Protein AF-A0A059F3L8-F1 (afdb_monomer_lite)

Foldseek 3Di:
DDDDLLVLLLLLVCPQPLLVVCVVVDDPVVSVVLSVVLSVQLVVLCVVCVVPLVSSLVSSLVVNVVVCVVVVRDDDSVSSSVSSVLSSVSVVQVVVVHCPSSCVSVVNDDPDDPDDPPDD

Organism: NCBI:txid1288291

pLDDT: mean 90.24, std 13.59, range [47.53, 98.56]

Sequence (120 aa):
MHASLESRINDALSKWSVIKFIEPHMYQDEIENILNNLVKISIESINRNKSNIPLIKTTISDTFYDFLDDNNIEVDLYSCDGISDIIYELYSEFLLGRCDFYNKVMGIKEVTVPENIESE

Secondary structure (DSSP, 8-state):
-PPPHHHHHHHHHTTSHHHHHHGGGS-HHHHHHHHHHHHHHHHHHHHHHTT-HHHHHHHHHHHHHHHHHHTT----HHHHHHHHHHHHHHHHHHHTT--HHHHHHHT-----PPP-----

Structure (mmCIF, N/CA/C/O backbone):
data_AF-A0A059F3L8-F1
#
_entry.id   AF-A0A059F3L8-F1
#
loop_
_atom_site.group_PDB
_atom_site.id
_atom_site.type_symbol
_atom_site.label_atom_id
_atom_site.label_alt_id
_atom_site.label_comp_id
_atom_site.label_asym_id
_atom_site.label_entity_id
_atom_site.label_seq_id
_atom_site.pdbx_PDB_ins_code
_atom_site.Cartn_x
_atom_site.Cartn_y
_atom_site.Cartn_z
_atom_site.occupancy
_atom_site.B_iso_or_equiv
_atom_site.auth_seq_id
_atom_site.auth_comp_id
_atom_site.auth_asym_id
_atom_site.auth_atom_id
_atom_site.pdbx_PDB_model_num
ATOM 1 N N . MET A 1 1 ? 5.398 10.778 20.030 1.00 48.09 1 MET A N 1
ATOM 2 C CA . MET A 1 1 ? 4.339 11.040 19.031 1.00 48.09 1 MET A CA 1
ATOM 3 C C . MET A 1 1 ? 4.300 9.854 18.095 1.00 48.09 1 MET A C 1
ATOM 5 O O . MET A 1 1 ? 5.357 9.477 17.609 1.00 48.09 1 MET A O 1
ATOM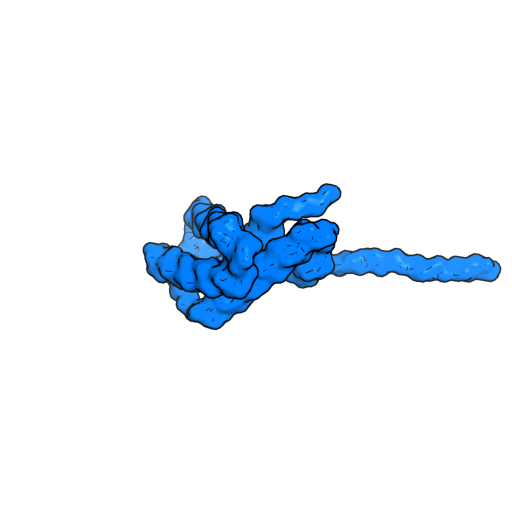 9 N N . HIS A 1 2 ? 3.135 9.244 17.891 1.00 62.59 2 HIS A N 1
ATOM 10 C CA . HIS A 1 2 ? 2.989 8.177 16.901 1.00 62.59 2 HIS A CA 1
ATOM 11 C C . HIS A 1 2 ? 2.913 8.797 15.498 1.00 62.59 2 HIS A C 1
ATOM 13 O O . HIS A 1 2 ? 2.265 9.830 15.336 1.00 62.59 2 HIS A O 1
ATOM 19 N N . ALA A 1 3 ? 3.578 8.198 14.506 1.00 80.94 3 ALA A N 1
ATOM 20 C CA . ALA A 1 3 ? 3.500 8.642 13.113 1.00 80.94 3 ALA A CA 1
ATOM 21 C C . ALA A 1 3 ? 2.041 8.609 12.608 1.00 80.94 3 ALA A C 1
ATOM 23 O O . ALA A 1 3 ? 1.271 7.726 13.018 1.00 80.94 3 ALA A O 1
ATOM 24 N N . SER A 1 4 ? 1.665 9.566 11.747 1.00 94.75 4 SER A N 1
ATOM 25 C CA . SER A 1 4 ? 0.336 9.617 11.116 1.00 94.75 4 SER A CA 1
ATOM 26 C C . SER A 1 4 ? 0.086 8.366 10.269 1.00 94.75 4 SER A C 1
ATOM 28 O O . SER A 1 4 ? 1.034 7.715 9.834 1.00 94.75 4 SER A O 1
ATOM 30 N N . LEU A 1 5 ? -1.181 8.027 10.007 1.00 95.69 5 LEU A N 1
ATOM 31 C CA . LEU A 1 5 ? -1.516 6.888 9.145 1.00 95.69 5 LEU A CA 1
ATOM 32 C C . LEU A 1 5 ? -0.865 7.008 7.757 1.00 95.69 5 LEU A C 1
ATOM 34 O O . LEU A 1 5 ? -0.293 6.039 7.274 1.00 95.69 5 LEU A O 1
ATOM 38 N N . GLU A 1 6 ? -0.891 8.202 7.163 1.00 97.69 6 GLU A N 1
ATOM 39 C CA . GLU A 1 6 ? -0.225 8.501 5.888 1.00 97.69 6 GLU A CA 1
ATOM 40 C C . GLU A 1 6 ? 1.269 8.180 5.932 1.00 97.69 6 GLU A C 1
ATOM 42 O O . GLU A 1 6 ? 1.766 7.479 5.056 1.00 97.69 6 GLU A O 1
ATOM 47 N N . SER A 1 7 ? 1.969 8.620 6.984 1.00 96.50 7 SER A N 1
ATOM 48 C CA . SER A 1 7 ? 3.392 8.317 7.167 1.00 96.50 7 SER A CA 1
ATOM 49 C C . SER A 1 7 ? 3.623 6.812 7.271 1.00 96.50 7 SER A C 1
ATOM 51 O O . SER A 1 7 ? 4.494 6.287 6.591 1.00 96.50 7 SER A O 1
ATOM 53 N N . ARG A 1 8 ? 2.811 6.098 8.062 1.00 97.00 8 ARG A N 1
ATOM 54 C CA . ARG A 1 8 ? 2.952 4.642 8.225 1.00 97.00 8 ARG A CA 1
ATOM 55 C C . ARG A 1 8 ? 2.748 3.886 6.912 1.00 97.00 8 ARG A C 1
ATOM 57 O O . ARG A 1 8 ? 3.472 2.933 6.642 1.00 97.00 8 ARG A O 1
ATOM 64 N N . ILE A 1 9 ? 1.764 4.302 6.113 1.00 98.19 9 ILE A N 1
ATOM 65 C CA . ILE A 1 9 ? 1.496 3.725 4.791 1.00 98.19 9 ILE A CA 1
ATOM 66 C C . ILE A 1 9 ? 2.661 4.025 3.847 1.00 98.19 9 ILE A C 1
ATOM 68 O O . ILE A 1 9 ? 3.164 3.106 3.205 1.00 98.19 9 ILE A O 1
ATOM 72 N N . ASN A 1 10 ? 3.134 5.273 3.801 1.00 98.12 10 ASN A N 1
ATOM 73 C CA . ASN A 1 10 ? 4.273 5.661 2.973 1.00 98.12 10 ASN A CA 1
ATOM 74 C C . ASN A 1 10 ? 5.535 4.854 3.313 1.00 98.12 10 ASN A C 1
ATOM 76 O O . ASN A 1 10 ? 6.226 4.368 2.419 1.00 98.12 10 ASN A O 1
ATOM 80 N N . ASP A 1 11 ? 5.813 4.667 4.601 1.00 97.19 11 ASP A N 1
ATOM 81 C CA . ASP A 1 11 ? 6.966 3.904 5.073 1.00 97.19 11 ASP A CA 1
ATOM 82 C C . ASP A 1 11 ? 6.871 2.421 4.676 1.00 97.19 11 ASP A C 1
ATOM 84 O O . ASP A 1 11 ? 7.865 1.819 4.263 1.00 97.19 11 ASP A O 1
ATOM 88 N N . ALA A 1 12 ? 5.672 1.831 4.742 1.00 97.50 12 ALA A N 1
ATOM 89 C CA . ALA A 1 12 ? 5.429 0.464 4.287 1.00 97.50 12 ALA A CA 1
ATOM 90 C C . ALA A 1 12 ? 5.575 0.323 2.762 1.00 97.50 12 ALA A C 1
ATOM 92 O O . ALA A 1 12 ? 6.253 -0.593 2.295 1.00 97.50 12 ALA A O 1
ATOM 93 N N . LEU A 1 13 ? 5.007 1.254 1.989 1.00 98.25 13 LEU A N 1
ATOM 94 C CA . LEU A 1 13 ? 5.137 1.298 0.528 1.00 98.25 13 LEU A CA 1
ATOM 95 C C . LEU A 1 13 ? 6.595 1.461 0.095 1.00 98.25 13 LEU A C 1
ATOM 97 O O . LEU A 1 13 ? 7.059 0.758 -0.796 1.00 98.25 13 LEU A O 1
ATOM 101 N N . SER A 1 14 ? 7.356 2.303 0.792 1.00 96.94 14 SER A N 1
ATOM 102 C CA . SER A 1 14 ? 8.786 2.511 0.535 1.00 96.94 14 SER A CA 1
ATOM 103 C C . SER A 1 14 ? 9.628 1.249 0.756 1.00 96.94 14 SER A C 1
ATOM 105 O O . SER A 1 14 ? 10.770 1.185 0.302 1.00 96.94 14 SER A O 1
ATOM 107 N N . LYS A 1 15 ? 9.099 0.243 1.464 1.00 96.00 15 LYS A N 1
ATOM 108 C CA . LYS A 1 15 ? 9.721 -1.076 1.665 1.00 96.00 15 LYS A CA 1
ATOM 109 C C . LYS A 1 15 ? 9.177 -2.157 0.736 1.00 96.00 15 LYS A C 1
ATOM 111 O O . LYS A 1 15 ? 9.722 -3.262 0.727 1.00 96.00 15 LYS A O 1
ATOM 116 N N . TRP A 1 16 ? 8.115 -1.874 -0.011 1.00 97.62 16 TRP A N 1
ATOM 117 C CA . TRP A 1 16 ? 7.526 -2.832 -0.929 1.00 97.62 16 TRP A CA 1
ATOM 118 C C . TRP A 1 16 ? 8.529 -3.188 -2.030 1.00 97.62 16 TRP A C 1
ATOM 120 O O . TRP A 1 16 ? 9.213 -2.319 -2.574 1.00 97.62 16 TRP A O 1
ATOM 130 N N . SER A 1 17 ? 8.637 -4.478 -2.349 1.00 96.19 17 SER A N 1
ATOM 131 C CA . SER A 1 17 ? 9.606 -4.996 -3.319 1.00 96.19 17 SER A CA 1
ATOM 132 C C . SER A 1 17 ? 9.459 -4.359 -4.697 1.00 96.19 17 SER A C 1
ATOM 134 O O . SER A 1 17 ? 10.473 -4.102 -5.335 1.00 96.19 17 SER A O 1
ATOM 136 N N . VAL A 1 18 ? 8.228 -4.057 -5.124 1.00 97.25 18 VAL A N 1
ATOM 137 C CA . VAL A 1 18 ? 7.946 -3.375 -6.397 1.00 97.25 18 VAL A CA 1
ATOM 138 C C . VAL A 1 18 ? 8.610 -2.001 -6.423 1.00 97.25 18 VAL A C 1
ATOM 140 O O . VAL A 1 18 ? 9.378 -1.712 -7.335 1.00 97.25 18 VAL A O 1
ATOM 143 N N . ILE A 1 19 ? 8.416 -1.195 -5.373 1.00 97.50 19 ILE A N 1
ATOM 144 C CA . ILE A 1 19 ? 9.052 0.124 -5.253 1.00 97.50 19 ILE A CA 1
ATOM 145 C C . ILE A 1 19 ? 10.575 -0.009 -5.212 1.00 97.50 19 ILE A C 1
ATOM 147 O O . ILE A 1 19 ? 11.273 0.686 -5.944 1.00 97.50 19 ILE A O 1
ATOM 151 N N . LYS A 1 20 ? 11.107 -0.946 -4.417 1.00 96.62 20 LYS A N 1
ATOM 152 C CA . LYS A 1 20 ? 12.558 -1.181 -4.331 1.00 96.62 20 LYS A CA 1
ATOM 153 C C . LYS A 1 20 ? 13.183 -1.630 -5.647 1.00 96.62 20 LYS A C 1
ATOM 155 O O . LYS A 1 20 ? 14.362 -1.368 -5.873 1.00 96.62 20 LYS A O 1
ATOM 160 N N . PHE A 1 21 ? 12.415 -2.316 -6.484 1.00 96.56 21 PHE A N 1
ATOM 161 C CA . PHE A 1 21 ? 12.859 -2.767 -7.791 1.00 96.56 21 PHE A CA 1
ATOM 162 C C . PHE A 1 21 ? 12.937 -1.615 -8.800 1.00 96.56 21 PHE A C 1
ATOM 164 O O . PHE A 1 21 ? 13.917 -1.537 -9.536 1.00 96.56 21 PHE A O 1
ATOM 171 N N . ILE A 1 22 ? 11.958 -0.702 -8.812 1.00 95.31 22 ILE A N 1
ATOM 172 C CA . ILE A 1 22 ? 11.920 0.424 -9.765 1.00 95.31 22 ILE A CA 1
ATOM 173 C C . ILE A 1 22 ? 12.774 1.629 -9.336 1.00 95.31 22 ILE A C 1
ATOM 175 O O . ILE A 1 22 ? 13.250 2.369 -10.192 1.00 95.31 22 ILE A O 1
ATOM 179 N N . GLU A 1 23 ? 13.015 1.808 -8.032 1.00 95.69 23 GLU A N 1
ATOM 180 C CA . GLU A 1 23 ? 13.772 2.930 -7.448 1.00 95.69 23 GLU A CA 1
ATOM 181 C C . GLU A 1 23 ? 15.120 3.241 -8.144 1.00 95.69 23 GLU A C 1
ATOM 183 O O . GLU A 1 23 ? 15.367 4.410 -8.433 1.00 95.69 23 GLU A O 1
ATOM 188 N N . PRO A 1 24 ? 15.994 2.268 -8.483 1.00 96.38 24 PRO A N 1
ATOM 189 C CA . PRO A 1 24 ? 17.259 2.555 -9.173 1.00 96.38 24 PRO A CA 1
ATOM 190 C C . PRO A 1 24 ? 17.116 2.884 -10.671 1.00 96.38 24 PRO A C 1
ATOM 192 O O . PRO A 1 24 ? 18.118 3.192 -11.321 1.00 96.38 24 PRO A O 1
ATOM 195 N N . HIS A 1 25 ? 15.913 2.776 -11.237 1.00 95.38 25 HIS A N 1
ATOM 196 C CA . HIS A 1 25 ? 15.644 2.905 -12.672 1.00 95.38 25 HIS A CA 1
ATOM 197 C C . HIS A 1 25 ? 14.791 4.125 -13.037 1.00 95.38 25 HIS A C 1
ATOM 199 O O . HIS A 1 25 ? 14.533 4.345 -14.219 1.00 95.38 25 HIS A O 1
ATOM 205 N N . MET A 1 26 ? 14.383 4.922 -12.051 1.00 95.44 26 MET A N 1
ATOM 206 C CA . MET A 1 26 ? 13.549 6.111 -12.225 1.00 95.44 26 MET A CA 1
ATOM 207 C C . MET A 1 26 ? 14.187 7.314 -11.531 1.00 95.44 26 MET A C 1
ATOM 209 O O . MET A 1 26 ? 15.043 7.159 -10.655 1.00 95.44 26 MET A O 1
ATOM 213 N N . TYR A 1 27 ? 13.782 8.524 -11.912 1.00 96.31 27 TYR A N 1
ATOM 214 C CA . TYR A 1 27 ? 14.198 9.711 -11.175 1.00 96.31 27 TYR A CA 1
ATOM 215 C C . TYR A 1 27 ? 13.516 9.764 -9.801 1.00 96.31 27 TYR A C 1
ATOM 217 O O . TYR A 1 27 ? 12.424 9.235 -9.587 1.00 96.31 27 TYR A O 1
ATOM 225 N N . GLN A 1 28 ? 14.181 10.404 -8.838 1.00 95.25 28 GLN A N 1
ATOM 226 C CA . GLN A 1 28 ? 13.710 10.453 -7.454 1.00 95.25 28 GLN A CA 1
ATOM 227 C C . GLN A 1 28 ? 12.329 11.118 -7.324 1.00 95.25 28 GLN A C 1
ATOM 229 O O . GLN A 1 28 ? 11.507 10.668 -6.530 1.00 95.25 28 GLN A O 1
ATOM 234 N N . ASP A 1 29 ? 12.067 12.165 -8.104 1.00 96.69 29 ASP A N 1
ATOM 235 C CA . ASP A 1 29 ? 10.787 12.874 -8.146 1.00 96.69 29 ASP A CA 1
ATOM 236 C C . ASP A 1 29 ? 9.660 12.018 -8.740 1.00 96.69 29 ASP A C 1
ATOM 238 O O . ASP A 1 29 ? 8.520 12.095 -8.281 1.00 96.69 29 ASP A O 1
ATOM 242 N N . GLU A 1 30 ? 9.969 11.147 -9.703 1.00 96.69 30 GLU A N 1
ATOM 243 C CA . GLU A 1 30 ? 9.001 10.187 -10.240 1.00 96.69 30 GLU A CA 1
ATOM 244 C C . GLU A 1 30 ? 8.618 9.134 -9.192 1.00 96.69 30 GLU A C 1
ATOM 246 O O . GLU A 1 30 ? 7.432 8.862 -8.996 1.00 96.69 30 GLU A O 1
ATOM 251 N N . ILE A 1 31 ? 9.601 8.592 -8.463 1.00 97.12 31 ILE A N 1
ATOM 252 C CA . ILE A 1 31 ? 9.362 7.653 -7.354 1.00 97.12 31 ILE A CA 1
ATOM 253 C C . ILE A 1 31 ? 8.542 8.309 -6.242 1.00 97.12 31 ILE A C 1
ATOM 255 O O . ILE A 1 31 ? 7.592 7.710 -5.734 1.00 97.12 31 ILE A O 1
ATOM 259 N N . GLU A 1 32 ? 8.872 9.548 -5.881 1.00 97.12 32 GLU A N 1
ATOM 260 C CA . GLU A 1 32 ? 8.117 10.311 -4.889 1.00 97.12 32 GLU A CA 1
ATOM 261 C C . GLU A 1 32 ? 6.666 10.531 -5.343 1.00 97.12 32 GLU A C 1
ATOM 263 O O . GLU A 1 32 ? 5.733 10.351 -4.559 1.00 97.12 32 GLU A O 1
ATOM 268 N N . ASN A 1 33 ? 6.447 10.845 -6.622 1.00 97.69 33 ASN A N 1
ATOM 269 C CA . ASN A 1 33 ? 5.105 10.982 -7.180 1.00 97.69 33 ASN A CA 1
ATOM 270 C C . ASN A 1 33 ? 4.325 9.654 -7.154 1.00 97.69 33 ASN A C 1
ATOM 272 O O . ASN A 1 33 ? 3.145 9.647 -6.797 1.00 97.69 33 ASN A O 1
ATOM 276 N N . ILE A 1 34 ? 4.961 8.525 -7.478 1.00 98.00 34 ILE A N 1
ATOM 277 C CA . ILE A 1 34 ? 4.347 7.190 -7.379 1.00 98.00 34 ILE A CA 1
ATOM 278 C C . ILE A 1 34 ? 3.921 6.905 -5.937 1.00 98.00 34 ILE A C 1
ATOM 280 O O . ILE A 1 34 ? 2.754 6.597 -5.692 1.00 98.00 34 ILE A O 1
ATOM 284 N N . LEU A 1 35 ? 4.830 7.068 -4.973 1.00 98.31 35 LEU A N 1
ATOM 285 C CA . LEU A 1 35 ? 4.547 6.835 -3.556 1.00 98.31 35 LEU A CA 1
ATOM 286 C C . LEU A 1 35 ? 3.410 7.727 -3.049 1.00 98.31 35 LEU A C 1
ATOM 288 O O . LEU A 1 35 ? 2.463 7.227 -2.442 1.00 98.31 35 LEU A O 1
ATOM 292 N N . ASN A 1 36 ? 3.445 9.023 -3.362 1.00 98.31 36 ASN A N 1
ATOM 293 C CA . ASN A 1 36 ? 2.399 9.964 -2.968 1.00 98.31 36 ASN A CA 1
ATOM 294 C C . ASN A 1 36 ? 1.023 9.574 -3.533 1.00 98.31 36 ASN A C 1
ATOM 296 O O . ASN A 1 36 ? 0.017 9.660 -2.823 1.00 98.31 36 ASN A O 1
ATOM 300 N N . ASN A 1 37 ? 0.961 9.105 -4.783 1.00 98.50 37 ASN A N 1
ATOM 301 C CA . ASN A 1 37 ? -0.289 8.635 -5.379 1.00 98.50 37 ASN A CA 1
ATOM 302 C C . ASN A 1 37 ? -0.785 7.335 -4.736 1.00 98.50 37 ASN A C 1
ATOM 304 O O . ASN A 1 37 ? -1.968 7.241 -4.416 1.00 98.50 37 ASN A O 1
ATOM 308 N N . LEU A 1 38 ? 0.096 6.372 -4.457 1.00 98.50 38 LEU A N 1
ATOM 309 C CA . LEU A 1 38 ? -0.268 5.131 -3.764 1.00 98.50 38 LEU A CA 1
ATOM 310 C C . LEU A 1 38 ? -0.780 5.397 -2.336 1.00 98.50 38 LEU A C 1
ATOM 312 O O . LEU A 1 38 ? -1.794 4.829 -1.916 1.00 98.50 38 LEU A O 1
ATOM 316 N N . VAL A 1 39 ? -0.146 6.315 -1.596 1.00 98.56 39 VAL A N 1
ATOM 317 C CA . VAL A 1 39 ? -0.634 6.771 -0.281 1.00 98.56 39 VAL A CA 1
ATOM 318 C C . VAL A 1 39 ? -2.021 7.396 -0.422 1.00 98.56 39 VAL A C 1
ATOM 320 O O . VAL A 1 39 ? -2.943 7.027 0.307 1.00 98.56 39 VAL A O 1
ATOM 323 N N . LYS A 1 40 ? -2.205 8.302 -1.388 1.00 98.31 40 LYS A N 1
ATOM 324 C CA . LYS A 1 40 ? -3.493 8.956 -1.641 1.00 98.31 40 LYS A CA 1
ATOM 325 C C . LYS A 1 40 ? -4.594 7.946 -1.974 1.00 98.31 40 LYS A C 1
ATOM 327 O O . LYS A 1 40 ? -5.657 7.998 -1.357 1.00 98.31 40 LYS A O 1
ATOM 332 N N . ILE A 1 41 ? -4.333 7.003 -2.882 1.00 98.06 41 ILE A N 1
ATOM 333 C CA . ILE A 1 41 ? -5.256 5.915 -3.240 1.00 98.06 41 ILE A CA 1
ATOM 334 C C . ILE A 1 41 ? -5.657 5.121 -1.992 1.00 98.06 41 ILE A C 1
ATOM 336 O O . ILE A 1 41 ? -6.843 4.856 -1.781 1.00 98.06 41 ILE A O 1
ATOM 340 N N . SER A 1 42 ? -4.691 4.799 -1.129 1.00 97.75 42 SER A N 1
ATOM 341 C CA . SER A 1 42 ? -4.933 4.066 0.119 1.00 97.75 42 SER A CA 1
ATOM 342 C C . SER A 1 42 ? -5.881 4.823 1.048 1.00 97.75 42 SER A C 1
ATOM 344 O O . SER A 1 42 ? -6.900 4.286 1.486 1.00 97.75 42 SER A O 1
ATOM 346 N N . ILE A 1 43 ? -5.579 6.095 1.323 1.00 97.56 43 ILE A N 1
ATOM 347 C CA . ILE A 1 43 ? -6.371 6.939 2.224 1.00 97.56 43 ILE A CA 1
ATOM 348 C C . ILE A 1 43 ? -7.778 7.177 1.671 1.00 97.56 43 ILE A C 1
ATOM 350 O O . ILE A 1 43 ? -8.760 7.100 2.415 1.00 97.56 43 ILE A O 1
ATOM 354 N N . GLU A 1 44 ? -7.908 7.437 0.371 1.00 96.31 44 GLU A N 1
ATOM 355 C CA . GLU A 1 44 ? -9.213 7.596 -0.268 1.00 96.31 44 GLU A CA 1
ATOM 356 C C . GLU A 1 44 ? -10.041 6.309 -0.196 1.00 96.31 44 GLU A C 1
ATOM 358 O O . GLU A 1 44 ? -11.221 6.367 0.155 1.00 96.31 44 GLU A O 1
ATOM 363 N N . SER A 1 45 ? -9.429 5.151 -0.454 1.00 95.69 45 SER A N 1
ATOM 364 C CA . SER A 1 45 ? -10.095 3.845 -0.386 1.00 95.69 45 SER A CA 1
ATOM 365 C C . SER A 1 45 ? -10.576 3.521 1.027 1.00 95.69 45 SER A C 1
ATOM 367 O O . SER A 1 45 ? -11.720 3.097 1.207 1.00 95.69 45 SER A O 1
ATOM 369 N N . ILE A 1 46 ? -9.747 3.792 2.039 1.00 95.12 46 ILE A N 1
ATOM 370 C CA . ILE A 1 46 ? -10.107 3.656 3.456 1.00 95.12 46 ILE A CA 1
ATOM 371 C C . ILE A 1 46 ? -11.292 4.565 3.798 1.00 95.12 46 ILE A C 1
ATOM 373 O O . ILE A 1 46 ? -12.286 4.115 4.369 1.00 95.12 46 ILE A O 1
ATOM 377 N N . ASN A 1 47 ? -11.226 5.845 3.426 1.00 93.06 47 ASN A N 1
ATOM 378 C CA . ASN A 1 47 ? -12.262 6.818 3.769 1.00 93.06 47 ASN A CA 1
ATOM 379 C C . ASN A 1 47 ? -13.607 6.520 3.091 1.00 93.06 47 ASN A C 1
ATOM 381 O O . ASN A 1 47 ? -14.655 6.666 3.729 1.00 93.06 47 ASN A O 1
ATOM 385 N N . ARG A 1 48 ? -13.585 6.090 1.822 1.00 92.50 48 ARG A N 1
ATOM 386 C CA . ARG A 1 48 ? -14.786 5.726 1.053 1.00 92.50 48 ARG A CA 1
ATOM 387 C C . ARG A 1 48 ? -15.450 4.459 1.592 1.00 92.50 48 ARG A C 1
ATOM 389 O O . ARG A 1 48 ? -16.675 4.397 1.638 1.00 92.50 48 ARG A O 1
ATOM 396 N N . ASN A 1 49 ? -14.659 3.489 2.051 1.00 89.88 49 ASN A N 1
ATOM 397 C CA . ASN A 1 49 ? -15.139 2.158 2.431 1.00 89.88 49 ASN A CA 1
ATOM 398 C C . ASN A 1 49 ? -15.089 1.880 3.943 1.00 89.88 49 ASN A C 1
ATOM 400 O O . ASN A 1 49 ? -15.221 0.733 4.359 1.00 89.88 49 ASN A O 1
ATOM 404 N N . LYS A 1 50 ? -14.957 2.906 4.793 1.00 81.50 50 LYS A N 1
ATOM 405 C CA . LYS A 1 50 ? -14.839 2.760 6.260 1.00 81.50 50 LYS A CA 1
ATOM 406 C C . LYS A 1 50 ? -15.951 1.939 6.936 1.00 81.50 50 LYS A C 1
ATOM 408 O O . LYS A 1 50 ? -15.761 1.446 8.042 1.00 81.50 50 LYS A O 1
ATOM 413 N N . SER A 1 51 ? -17.121 1.818 6.307 1.00 82.81 51 SER A N 1
ATOM 414 C CA . SER A 1 51 ? -18.258 1.016 6.786 1.00 82.81 51 SER A CA 1
ATOM 415 C C . SER A 1 51 ? -18.261 -0.429 6.278 1.00 82.81 51 SER A C 1
ATOM 417 O O . SER A 1 51 ? -19.036 -1.241 6.776 1.00 82.81 51 SER A O 1
ATOM 419 N N . ASN A 1 52 ? -17.418 -0.760 5.299 1.00 83.94 52 ASN A N 1
ATOM 420 C CA . ASN A 1 52 ? -17.285 -2.089 4.716 1.00 83.94 52 ASN A CA 1
ATOM 421 C C . ASN A 1 52 ? -15.803 -2.461 4.624 1.00 83.94 52 ASN A C 1
ATOM 423 O O . ASN A 1 52 ? -15.152 -2.342 3.589 1.00 83.94 52 ASN A O 1
ATOM 427 N N . ILE A 1 53 ? -15.286 -2.908 5.760 1.00 73.50 53 ILE A N 1
ATOM 428 C CA . ILE A 1 53 ? -13.877 -3.215 5.978 1.00 73.50 53 ILE A CA 1
ATOM 429 C C . ILE A 1 53 ? -13.288 -4.193 4.938 1.00 73.50 53 ILE A C 1
ATOM 431 O O . ILE A 1 53 ? -12.235 -3.872 4.386 1.00 73.50 53 ILE A O 1
ATOM 435 N N . PRO A 1 54 ? -13.936 -5.329 4.603 1.00 79.75 54 PRO A N 1
ATOM 436 C CA . PRO A 1 54 ? -13.426 -6.231 3.567 1.00 79.75 54 PRO A CA 1
ATOM 437 C C . PRO A 1 54 ? -13.231 -5.565 2.200 1.00 79.75 54 PRO A C 1
ATOM 439 O O . PRO A 1 54 ? -12.315 -5.928 1.471 1.00 79.75 54 PRO A O 1
ATOM 442 N N . LEU A 1 55 ? -14.049 -4.560 1.868 1.00 89.38 55 LEU A N 1
ATOM 443 C CA . LEU A 1 55 ? -13.983 -3.866 0.583 1.00 89.38 55 LEU A CA 1
ATOM 444 C C . LEU A 1 55 ? -12.757 -2.948 0.467 1.00 89.38 55 LEU A C 1
ATOM 446 O O . LEU A 1 55 ? -12.308 -2.687 -0.646 1.00 89.38 55 LEU A O 1
ATOM 450 N N . ILE A 1 56 ? -12.194 -2.483 1.591 1.00 91.06 56 ILE A N 1
ATOM 451 C CA . ILE A 1 56 ? -10.998 -1.623 1.600 1.00 91.06 56 ILE A CA 1
ATOM 452 C C . ILE A 1 56 ? -9.834 -2.336 0.907 1.00 91.06 56 ILE A C 1
ATOM 454 O O . ILE A 1 56 ? -9.220 -1.757 0.019 1.00 91.06 56 ILE A O 1
ATOM 458 N N . LYS A 1 57 ? -9.568 -3.594 1.281 1.00 92.62 57 LYS A N 1
ATOM 459 C CA . LYS A 1 57 ? -8.443 -4.380 0.755 1.00 92.62 57 LYS A CA 1
ATOM 460 C C . LYS A 1 57 ? -8.540 -4.571 -0.752 1.00 92.62 57 LYS A C 1
ATOM 462 O O . LYS A 1 57 ? -7.620 -4.200 -1.466 1.00 92.62 57 LYS A O 1
ATOM 467 N N . THR A 1 58 ? -9.677 -5.088 -1.220 1.00 93.31 58 THR A N 1
ATOM 468 C CA . THR A 1 58 ? -9.913 -5.328 -2.648 1.00 93.31 58 THR A CA 1
ATOM 469 C C . THR A 1 58 ? -9.846 -4.029 -3.444 1.00 93.31 58 THR A C 1
ATOM 471 O O . THR A 1 58 ? -9.174 -3.982 -4.462 1.00 93.31 58 THR A O 1
ATOM 474 N N . THR A 1 59 ? -10.438 -2.939 -2.934 1.00 95.12 59 THR A N 1
ATOM 475 C CA . THR A 1 59 ? -10.371 -1.635 -3.617 1.00 95.12 59 THR A CA 1
ATOM 476 C C . THR A 1 59 ? -8.929 -1.145 -3.754 1.00 95.12 59 THR A C 1
ATOM 478 O O . THR A 1 59 ? -8.560 -0.663 -4.820 1.00 95.12 59 THR A O 1
ATOM 481 N N . ILE A 1 60 ? -8.115 -1.250 -2.696 1.00 97.19 60 ILE A N 1
ATOM 482 C CA . ILE A 1 60 ? -6.706 -0.837 -2.748 1.00 97.19 60 ILE A CA 1
ATOM 483 C C . ILE A 1 60 ? -5.935 -1.716 -3.732 1.00 97.19 60 ILE A C 1
ATOM 485 O O . ILE A 1 60 ? -5.235 -1.164 -4.572 1.00 97.19 60 ILE A O 1
ATOM 489 N N . SER A 1 61 ? -6.098 -3.039 -3.661 1.00 97.00 61 SER A N 1
ATOM 490 C CA . SER A 1 61 ? -5.368 -3.984 -4.512 1.00 97.00 61 SER A CA 1
ATOM 491 C C . SER A 1 61 ? -5.644 -3.743 -5.994 1.00 97.00 61 SER A C 1
ATOM 493 O O . SER A 1 61 ? -4.707 -3.502 -6.758 1.00 97.00 61 SER A O 1
ATOM 495 N N . ASP A 1 62 ? -6.925 -3.688 -6.372 1.00 96.81 62 ASP A N 1
ATOM 496 C CA . ASP A 1 62 ? -7.351 -3.450 -7.753 1.00 96.81 62 ASP A CA 1
ATOM 497 C C . ASP A 1 62 ? -6.847 -2.083 -8.247 1.00 96.81 62 ASP A C 1
ATOM 499 O O . ASP A 1 62 ? -6.234 -1.979 -9.306 1.00 96.81 62 ASP A O 1
ATOM 503 N N . THR A 1 63 ? -7.013 -1.028 -7.438 1.00 97.62 63 THR A N 1
ATOM 504 C CA . THR A 1 63 ? -6.598 0.328 -7.841 1.00 97.62 63 THR A CA 1
ATOM 505 C C . THR A 1 63 ? -5.076 0.471 -7.916 1.00 97.62 63 THR A C 1
ATOM 507 O O . THR A 1 63 ? -4.573 1.247 -8.723 1.00 97.62 63 THR A O 1
ATOM 510 N N . PHE A 1 64 ? -4.319 -0.241 -7.075 1.00 98.31 64 PHE A N 1
ATOM 511 C CA . PHE A 1 64 ? -2.858 -0.275 -7.159 1.00 98.31 64 PHE A CA 1
ATOM 512 C C . PHE A 1 64 ? -2.397 -0.971 -8.428 1.00 98.31 64 PHE A C 1
ATOM 514 O O . PHE A 1 64 ? -1.486 -0.468 -9.079 1.00 98.31 64 PHE A O 1
ATOM 521 N N . TYR A 1 65 ? -3.019 -2.099 -8.770 1.00 98.06 65 TYR A N 1
ATOM 522 C CA . TYR A 1 65 ? -2.706 -2.821 -9.994 1.00 98.06 65 TYR A CA 1
ATOM 523 C C . TYR A 1 65 ? -2.935 -1.934 -11.222 1.00 98.06 65 TYR A C 1
ATOM 525 O O . TYR A 1 65 ? -1.995 -1.711 -11.980 1.00 98.06 65 TYR A O 1
ATOM 533 N N . ASP A 1 66 ? -4.125 -1.337 -11.337 1.00 97.69 66 ASP A N 1
ATOM 534 C CA . ASP A 1 66 ? -4.471 -0.435 -12.441 1.00 97.69 66 ASP A CA 1
ATOM 535 C C . ASP A 1 66 ? -3.521 0.772 -12.505 1.00 97.69 66 ASP A C 1
ATOM 537 O O . ASP A 1 66 ? -2.984 1.099 -13.560 1.00 97.69 66 ASP A O 1
ATOM 541 N N . PHE A 1 67 ? -3.254 1.418 -11.364 1.00 98.19 67 PHE A N 1
ATOM 542 C CA . PHE A 1 67 ? -2.359 2.575 -11.313 1.00 98.19 67 PHE A CA 1
ATOM 543 C C . PHE A 1 67 ? -0.929 2.224 -11.739 1.00 98.19 67 PHE A C 1
ATOM 545 O O . PHE A 1 67 ? -0.285 3.016 -12.425 1.00 98.19 67 PHE A O 1
ATOM 552 N N . LEU A 1 68 ? -0.398 1.076 -11.319 1.00 97.56 68 LEU A N 1
ATOM 553 C CA . LEU A 1 68 ? 0.960 0.668 -11.676 1.00 97.56 68 LEU A CA 1
ATOM 554 C C . LEU A 1 68 ? 1.053 0.253 -13.147 1.00 97.56 68 LEU A C 1
ATOM 556 O O . LEU A 1 68 ? 2.018 0.644 -13.805 1.00 97.56 68 LEU A O 1
ATOM 560 N N . ASP A 1 69 ? 0.038 -0.432 -13.677 1.00 96.88 69 ASP A N 1
ATOM 561 C CA . ASP A 1 69 ? -0.060 -0.771 -15.102 1.00 96.88 69 ASP A CA 1
ATOM 562 C C . ASP A 1 69 ? -0.115 0.495 -15.976 1.00 96.88 69 ASP A C 1
ATOM 564 O O . ASP A 1 69 ? 0.686 0.648 -16.900 1.00 96.88 69 ASP A O 1
ATOM 568 N N . ASP A 1 70 ? -0.937 1.483 -15.596 1.00 96.94 70 ASP A N 1
ATOM 569 C CA . ASP A 1 70 ? -1.012 2.797 -16.255 1.00 96.94 70 ASP A CA 1
ATOM 570 C C . ASP A 1 70 ? 0.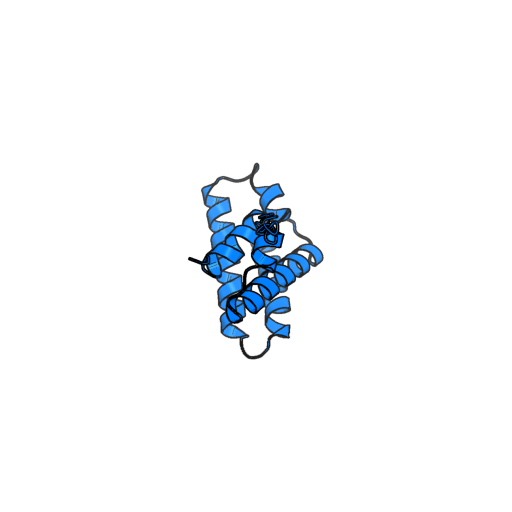340 3.542 -16.258 1.00 96.94 70 ASP A C 1
ATOM 572 O O . ASP A 1 70 ? 0.621 4.353 -17.147 1.00 96.94 70 ASP A O 1
ATOM 576 N N . ASN A 1 71 ? 1.199 3.266 -15.271 1.00 95.38 71 ASN A N 1
ATOM 577 C CA . ASN A 1 71 ? 2.549 3.825 -15.159 1.00 95.38 71 ASN A CA 1
ATOM 578 C C . ASN A 1 71 ? 3.641 2.916 -15.759 1.00 95.38 71 ASN 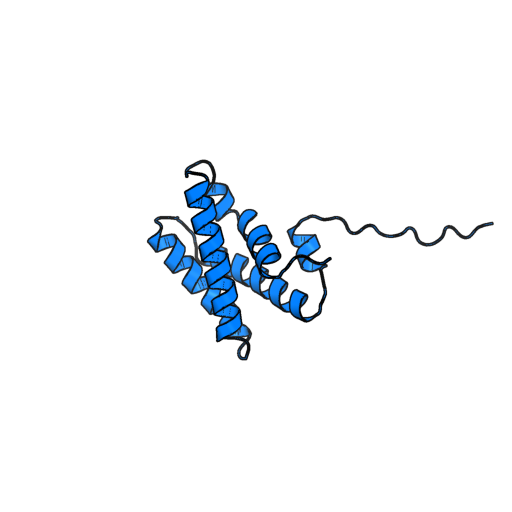A C 1
ATOM 580 O O . ASN A 1 71 ? 4.824 3.227 -15.629 1.00 95.38 71 ASN A O 1
ATOM 584 N N . ASN A 1 72 ? 3.276 1.843 -16.469 1.00 95.06 72 ASN A N 1
ATOM 585 C CA . ASN A 1 72 ? 4.187 0.848 -17.053 1.00 95.06 72 ASN A CA 1
ATOM 586 C C . ASN A 1 72 ? 5.105 0.165 -16.020 1.00 95.06 72 ASN A C 1
ATOM 588 O O . ASN A 1 72 ? 6.258 -0.161 -16.319 1.00 95.06 72 ASN A O 1
ATOM 592 N N . ILE A 1 73 ? 4.609 -0.045 -14.800 1.00 95.88 73 ILE A N 1
ATOM 593 C CA . ILE A 1 73 ? 5.317 -0.754 -13.733 1.00 95.88 73 ILE A CA 1
ATOM 594 C C . ILE A 1 73 ? 4.756 -2.169 -13.642 1.00 95.88 73 ILE A C 1
ATOM 596 O O . ILE A 1 73 ? 3.618 -2.377 -13.228 1.00 95.88 73 ILE A O 1
ATOM 600 N N . GLU A 1 74 ? 5.579 -3.151 -14.007 1.00 94.88 74 GLU A N 1
ATOM 601 C CA . GLU A 1 74 ? 5.195 -4.558 -13.924 1.00 94.88 74 GLU A CA 1
ATOM 602 C C . GLU A 1 74 ? 4.991 -4.977 -12.462 1.00 94.88 74 GLU A C 1
ATOM 604 O O . GLU A 1 74 ? 5.888 -4.873 -11.620 1.00 94.88 74 GLU A O 1
ATOM 609 N N . VAL A 1 75 ? 3.792 -5.473 -12.169 1.00 96.06 75 VAL A N 1
ATOM 610 C CA . VAL A 1 75 ? 3.405 -5.989 -10.861 1.00 96.06 75 VAL A CA 1
ATOM 611 C C . VAL A 1 75 ? 2.412 -7.130 -11.046 1.00 96.06 75 VAL A C 1
ATOM 613 O O . VAL A 1 75 ? 1.615 -7.137 -11.981 1.00 96.06 75 VAL A O 1
ATOM 616 N N . ASP A 1 76 ? 2.454 -8.115 -10.156 1.00 94.38 76 ASP A N 1
ATOM 617 C CA . ASP A 1 76 ? 1.442 -9.163 -10.102 1.00 94.38 76 ASP A CA 1
ATOM 618 C C . ASP A 1 76 ? 0.353 -8.839 -9.064 1.00 94.38 76 ASP A C 1
ATOM 620 O O . ASP A 1 76 ? 0.584 -8.136 -8.076 1.00 94.38 76 ASP A O 1
ATOM 624 N N . LEU A 1 77 ? -0.847 -9.385 -9.279 1.00 92.69 77 LEU A N 1
ATOM 625 C CA . LEU A 1 77 ? -1.984 -9.181 -8.376 1.00 92.69 77 LEU A CA 1
ATOM 626 C C . LEU A 1 77 ? -1.702 -9.666 -6.945 1.00 92.69 77 LEU A C 1
ATOM 628 O O . LEU A 1 77 ? -2.171 -9.046 -5.997 1.00 92.69 77 LEU A O 1
ATOM 632 N N . TYR A 1 78 ? -0.893 -10.717 -6.758 1.00 95.62 78 TYR A N 1
ATOM 633 C CA . TYR A 1 78 ? -0.562 -11.218 -5.418 1.00 95.62 78 TYR A CA 1
ATOM 634 C C . TYR A 1 78 ? 0.272 -10.210 -4.616 1.00 95.62 78 TYR A C 1
ATO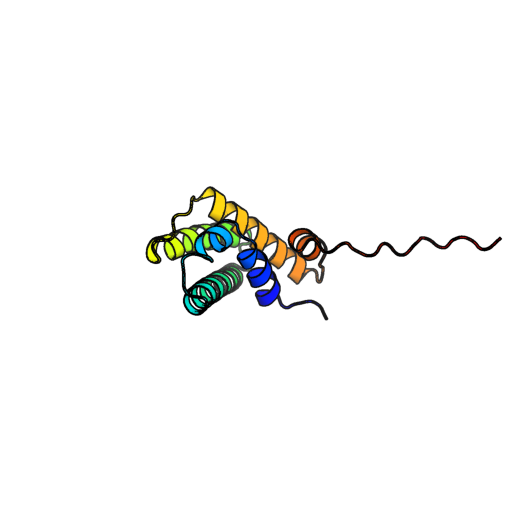M 636 O O . TYR A 1 78 ? 0.124 -10.103 -3.398 1.00 95.62 78 TYR A O 1
ATOM 644 N N . SER A 1 79 ? 1.140 -9.459 -5.289 1.00 97.00 79 SER A N 1
ATOM 645 C CA . SER A 1 79 ? 1.933 -8.383 -4.708 1.00 97.00 79 SER A CA 1
ATOM 646 C C . SER A 1 79 ? 1.040 -7.218 -4.270 1.00 97.00 79 SER A C 1
ATOM 648 O O . SER A 1 79 ? 1.198 -6.721 -3.150 1.00 97.00 79 SER A O 1
ATOM 650 N N . CYS A 1 80 ? 0.061 -6.834 -5.101 1.00 97.81 80 CYS A N 1
ATOM 651 C CA . CYS A 1 80 ? -0.951 -5.827 -4.759 1.00 97.81 80 CYS A CA 1
ATOM 652 C C . CYS A 1 80 ? -1.843 -6.273 -3.589 1.00 97.81 80 CYS A C 1
ATOM 654 O O . CYS A 1 80 ? -2.073 -5.494 -2.659 1.00 97.81 80 CYS A O 1
ATOM 656 N N . ASP A 1 81 ? -2.274 -7.535 -3.565 1.00 96.69 81 ASP A N 1
ATOM 657 C CA . ASP A 1 81 ? -3.058 -8.097 -2.461 1.00 96.69 81 ASP A CA 1
ATOM 658 C C . ASP A 1 81 ? -2.259 -8.067 -1.153 1.00 96.69 81 ASP A C 1
ATOM 660 O O . ASP A 1 81 ? -2.741 -7.590 -0.122 1.00 96.69 81 ASP A O 1
ATOM 664 N N . GLY A 1 82 ? -0.998 -8.507 -1.205 1.00 96.62 82 GLY A N 1
ATOM 665 C CA . GLY A 1 82 ? -0.118 -8.554 -0.042 1.00 96.62 82 GLY A CA 1
ATOM 666 C C . GLY A 1 82 ? 0.147 -7.177 0.567 1.00 96.62 82 GLY A C 1
ATOM 667 O O . GLY A 1 82 ? 0.087 -7.019 1.789 1.00 96.62 82 GLY A O 1
ATOM 668 N N . ILE A 1 83 ? 0.410 -6.154 -0.256 1.00 97.88 83 ILE A N 1
ATOM 669 C CA . ILE A 1 83 ? 0.605 -4.793 0.264 1.00 97.88 83 ILE A CA 1
ATOM 670 C C . ILE A 1 83 ? -0.712 -4.180 0.765 1.00 97.88 83 ILE A C 1
ATOM 672 O O . ILE A 1 83 ? -0.709 -3.466 1.770 1.00 97.88 83 ILE A O 1
ATOM 676 N N . SER A 1 84 ? -1.846 -4.518 0.149 1.00 97.19 84 SER A N 1
ATOM 677 C CA . SER A 1 84 ? -3.176 -4.079 0.594 1.00 97.19 84 SER A CA 1
ATOM 678 C C . SER A 1 84 ? -3.546 -4.651 1.963 1.00 97.19 84 SER A C 1
ATOM 680 O O . SER A 1 84 ? -4.099 -3.938 2.804 1.00 97.19 84 SER A O 1
ATOM 682 N N . ASP A 1 85 ? -3.183 -5.908 2.229 1.00 96.19 85 ASP A N 1
ATOM 683 C CA . ASP A 1 85 ? -3.311 -6.524 3.550 1.00 96.19 85 ASP A CA 1
ATOM 684 C C . ASP A 1 85 ? -2.489 -5.778 4.609 1.00 96.19 85 ASP A C 1
ATOM 686 O O . ASP A 1 85 ? -2.999 -5.485 5.693 1.00 96.19 85 ASP A O 1
ATOM 690 N N . ILE A 1 86 ? -1.244 -5.411 4.287 1.00 97.56 86 ILE A N 1
ATOM 691 C CA . ILE A 1 86 ? -0.375 -4.638 5.187 1.00 97.56 86 ILE A CA 1
ATOM 692 C C . ILE A 1 86 ? -0.988 -3.266 5.487 1.00 97.56 86 ILE A C 1
ATOM 694 O O . ILE A 1 86 ? -1.066 -2.869 6.650 1.00 97.56 86 ILE A O 1
ATOM 698 N N . ILE A 1 87 ? -1.447 -2.543 4.463 1.00 97.44 87 ILE A N 1
ATOM 699 C CA . ILE A 1 87 ? -2.070 -1.220 4.618 1.00 97.44 87 ILE A CA 1
ATOM 700 C C . ILE A 1 87 ? -3.326 -1.306 5.486 1.00 97.44 87 ILE A C 1
ATOM 702 O O . ILE A 1 87 ? -3.541 -0.465 6.364 1.00 97.44 87 ILE A O 1
ATOM 706 N N . TYR A 1 88 ? -4.138 -2.339 5.279 1.00 95.44 88 TYR A N 1
ATOM 707 C CA . TYR A 1 88 ? -5.317 -2.579 6.093 1.00 95.44 88 TYR A CA 1
ATOM 708 C C . TYR A 1 88 ? -4.970 -2.821 7.570 1.00 95.44 88 TYR A C 1
ATOM 710 O O . TYR A 1 88 ? -5.596 -2.223 8.447 1.00 95.44 88 TYR A O 1
ATOM 718 N N . GLU A 1 89 ? -3.972 -3.656 7.863 1.00 95.56 89 GLU A N 1
ATOM 719 C CA . GLU A 1 89 ? -3.555 -3.910 9.247 1.00 95.56 89 GLU A CA 1
ATOM 720 C C . GLU A 1 89 ? -2.979 -2.649 9.908 1.00 95.56 89 GLU A C 1
ATOM 722 O O . GLU A 1 89 ? -3.304 -2.356 11.059 1.00 95.56 89 GLU A O 1
ATOM 727 N N . LEU A 1 90 ? -2.217 -1.831 9.168 1.00 96.12 90 LEU A N 1
ATOM 728 C CA . LEU A 1 90 ? -1.754 -0.522 9.650 1.00 96.12 90 LEU A CA 1
ATOM 729 C C . LEU A 1 90 ? -2.922 0.408 10.002 1.00 96.12 90 LEU A C 1
ATOM 731 O O . LEU A 1 90 ? -2.878 1.092 11.026 1.00 96.12 90 LEU A O 1
ATOM 735 N N . TYR A 1 91 ? -3.970 0.430 9.179 1.00 95.00 91 TYR A N 1
ATOM 736 C CA . TYR A 1 91 ? -5.179 1.207 9.444 1.00 95.00 91 TYR A CA 1
ATOM 737 C C . TYR A 1 91 ? -5.938 0.701 10.678 1.00 95.00 91 TYR A C 1
ATOM 739 O O . TYR A 1 91 ? -6.278 1.495 11.559 1.00 95.00 91 TYR A O 1
ATOM 747 N N . SER A 1 92 ? -6.168 -0.611 10.765 1.00 93.12 92 SER A N 1
ATOM 748 C CA . SER A 1 92 ? -6.828 -1.263 11.902 1.00 93.12 92 SER A CA 1
ATOM 749 C C . SER A 1 92 ? -6.104 -0.947 13.214 1.00 93.12 92 SER A C 1
ATOM 751 O O . SER A 1 92 ? -6.707 -0.499 14.191 1.00 93.12 92 SER A O 1
ATOM 753 N N . GLU A 1 93 ? -4.779 -1.082 13.212 1.00 93.69 93 GLU A N 1
ATOM 754 C CA . GLU A 1 93 ? -3.936 -0.772 14.356 1.00 93.69 93 GLU A CA 1
ATOM 755 C C . GLU A 1 93 ? -3.976 0.716 14.740 1.00 93.69 93 GLU A C 1
ATOM 757 O O . GLU A 1 93 ? -4.050 1.061 15.926 1.00 93.69 93 GLU A O 1
ATOM 762 N N . PHE A 1 94 ? -3.957 1.605 13.743 1.00 93.75 94 PHE A N 1
ATOM 763 C CA . PHE A 1 94 ? -4.022 3.049 13.946 1.00 93.75 94 PHE A CA 1
ATOM 764 C C . PHE A 1 94 ? -5.321 3.473 14.644 1.00 93.75 94 PHE A C 1
ATOM 766 O O . PHE A 1 94 ? -5.272 4.284 15.570 1.00 93.75 94 PHE A O 1
ATOM 773 N N . LEU A 1 95 ? -6.467 2.886 14.274 1.00 91.88 95 LEU A N 1
ATOM 774 C CA . LEU A 1 95 ? -7.747 3.127 14.956 1.00 91.88 95 LEU A CA 1
ATOM 775 C C . LEU A 1 95 ? -7.722 2.711 16.433 1.00 91.88 95 LEU A C 1
ATOM 777 O O . LEU A 1 95 ? -8.395 3.325 17.259 1.00 91.88 95 LEU A O 1
ATOM 781 N N . LEU A 1 96 ? -6.942 1.681 16.766 1.00 93.25 96 LEU A N 1
ATOM 782 C CA . LEU A 1 96 ? -6.769 1.183 18.132 1.00 93.25 96 LEU A CA 1
ATOM 783 C C . LEU A 1 96 ? -5.695 1.947 18.923 1.00 93.25 96 LEU A C 1
ATOM 785 O O . LEU A 1 96 ? -5.464 1.627 20.090 1.00 93.25 96 LEU A O 1
ATOM 789 N N . GLY A 1 97 ? -5.021 2.928 18.311 1.00 92.81 97 GLY A N 1
ATOM 790 C CA . GLY A 1 97 ? -3.927 3.676 18.933 1.00 92.81 97 GLY A CA 1
ATOM 791 C C . GLY A 1 97 ? -2.666 2.842 19.194 1.00 92.81 97 GLY A C 1
ATOM 792 O O . GLY A 1 97 ? -1.865 3.209 20.050 1.00 92.81 97 GLY A O 1
ATOM 793 N N . ARG A 1 98 ? -2.489 1.719 18.487 1.00 91.94 98 ARG A N 1
ATOM 794 C CA . ARG A 1 98 ? -1.365 0.778 18.657 1.00 91.94 98 ARG A CA 1
ATOM 795 C C . ARG A 1 98 ? -0.262 1.008 17.611 1.00 91.94 98 ARG A C 1
ATOM 797 O O . ARG A 1 98 ? -0.419 1.840 16.708 1.00 91.94 98 ARG A O 1
ATOM 804 N N . CYS A 1 99 ? 0.886 0.344 17.775 1.00 92.44 99 CYS A N 1
ATOM 805 C CA . CYS A 1 99 ? 2.049 0.453 16.873 1.00 92.44 99 CYS A CA 1
ATOM 806 C C . CYS A 1 99 ? 2.828 -0.859 16.675 1.00 92.44 99 CYS A C 1
ATOM 808 O O . CYS A 1 99 ? 3.881 -0.826 16.047 1.00 92.44 99 CYS A O 1
ATOM 810 N N . ASP A 1 100 ? 2.372 -1.983 17.214 1.00 92.75 100 ASP A N 1
ATOM 811 C CA . ASP A 1 100 ? 3.113 -3.247 17.267 1.00 92.75 100 ASP A CA 1
ATOM 812 C C . ASP A 1 100 ? 3.372 -3.804 15.849 1.00 92.75 100 ASP A C 1
ATOM 814 O O . ASP A 1 100 ? 4.493 -4.169 15.483 1.00 92.75 100 ASP A O 1
ATOM 818 N N . PHE A 1 101 ? 2.339 -3.821 15.003 1.00 94.69 101 PHE A N 1
ATOM 819 C CA . PHE A 1 101 ? 2.409 -4.217 13.602 1.00 94.69 101 PHE A CA 1
ATOM 820 C C . PHE A 1 101 ? 3.227 -3.221 12.782 1.00 94.69 101 PHE A C 1
ATOM 822 O O . PHE A 1 101 ? 4.096 -3.640 12.015 1.00 94.69 101 PHE A O 1
ATOM 829 N N . TYR A 1 102 ? 3.023 -1.915 12.978 1.00 95.31 102 TYR A N 1
ATOM 830 C CA . TYR A 1 102 ? 3.868 -0.904 12.342 1.00 95.31 102 TYR A CA 1
ATOM 831 C C . TYR A 1 102 ? 5.353 -1.092 12.702 1.00 95.31 102 TYR A C 1
ATOM 833 O O . TYR A 1 102 ? 6.200 -1.148 11.811 1.00 95.31 102 TYR A O 1
ATOM 841 N N . ASN A 1 103 ? 5.680 -1.286 13.982 1.00 93.94 103 ASN A N 1
ATOM 842 C CA . ASN A 1 103 ? 7.041 -1.551 14.452 1.00 93.94 103 ASN A CA 1
ATOM 843 C C . ASN A 1 103 ? 7.617 -2.813 13.800 1.00 93.94 103 ASN A C 1
ATOM 845 O O . ASN A 1 103 ? 8.768 -2.804 13.355 1.00 93.94 103 ASN A O 1
ATOM 849 N N . LYS A 1 104 ? 6.806 -3.871 13.674 1.00 93.94 104 LYS A N 1
ATOM 850 C CA . LYS A 1 104 ? 7.178 -5.114 12.987 1.00 93.94 104 LYS A CA 1
ATOM 851 C C . LYS A 1 104 ? 7.511 -4.882 11.511 1.00 93.94 104 LYS A C 1
ATOM 853 O O . LYS A 1 104 ? 8.568 -5.326 11.069 1.00 93.94 104 LYS A O 1
ATOM 858 N N . VAL A 1 105 ? 6.667 -4.162 10.766 1.00 93.44 105 VAL A N 1
ATOM 859 C CA . VAL A 1 105 ? 6.933 -3.769 9.363 1.00 93.44 105 VAL A CA 1
ATOM 860 C C . VAL A 1 105 ? 8.207 -2.923 9.275 1.00 93.44 105 VAL A C 1
ATOM 862 O O . VAL A 1 105 ? 9.041 -3.089 8.376 1.00 93.44 105 VAL A O 1
ATOM 865 N N . MET A 1 106 ? 8.413 -2.039 10.250 1.00 92.88 106 MET A N 1
ATOM 866 C CA . MET A 1 106 ? 9.576 -1.165 10.282 1.00 92.88 106 MET A CA 1
ATOM 867 C C . MET A 1 106 ? 10.864 -1.850 10.746 1.00 92.88 106 MET A C 1
ATOM 869 O O . MET A 1 106 ? 11.943 -1.335 10.450 1.00 92.88 106 MET A O 1
ATOM 873 N N . GLY A 1 107 ? 10.786 -3.043 11.340 1.00 90.69 107 GLY A N 1
ATOM 874 C CA . GLY A 1 107 ? 11.935 -3.732 11.930 1.00 90.69 107 GLY A CA 1
ATOM 875 C C . GLY A 1 107 ? 12.447 -3.042 13.199 1.00 90.69 107 GLY A C 1
ATOM 876 O O . GLY A 1 107 ? 13.615 -3.189 13.558 1.00 90.69 107 GLY A O 1
ATOM 877 N N . ILE A 1 108 ? 11.591 -2.264 13.865 1.00 87.88 108 ILE A N 1
ATOM 878 C CA . ILE A 1 108 ? 11.909 -1.568 15.110 1.00 87.88 108 ILE A CA 1
ATOM 879 C C . ILE A 1 108 ? 11.810 -2.594 16.240 1.00 87.88 108 ILE A C 1
ATOM 881 O O . ILE A 1 108 ? 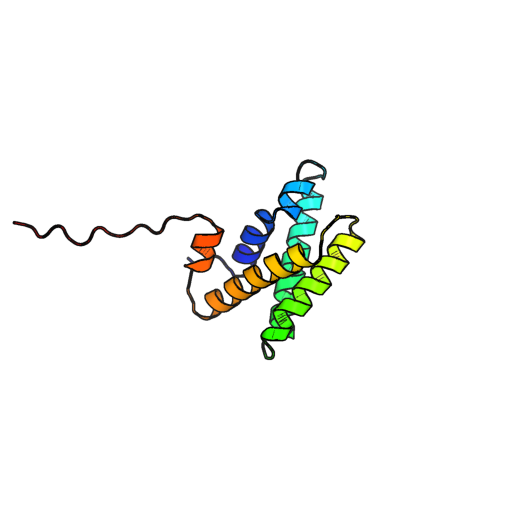10.736 -3.128 16.510 1.00 87.88 108 ILE A O 1
ATOM 885 N N . LYS A 1 109 ? 12.935 -2.890 16.901 1.00 77.44 109 LYS A N 1
ATOM 886 C CA . LYS A 1 109 ? 12.925 -3.713 18.116 1.00 77.44 109 LYS A CA 1
ATOM 887 C C . LYS A 1 109 ? 12.280 -2.915 19.243 1.00 77.44 109 LYS A C 1
ATOM 889 O O . LYS A 1 109 ? 12.785 -1.855 19.607 1.00 77.44 109 LYS A O 1
ATOM 894 N N . GLU A 1 110 ? 11.204 -3.437 19.814 1.00 63.81 110 GLU A N 1
ATOM 895 C CA . GLU A 1 110 ? 10.654 -2.888 21.047 1.00 63.81 110 GLU A CA 1
ATOM 896 C C . GLU A 1 110 ? 11.654 -3.127 22.178 1.00 63.81 110 GLU A C 1
ATOM 898 O O . GLU A 1 110 ? 12.146 -4.241 22.373 1.00 63.81 110 GLU A O 1
ATOM 903 N N . VAL A 1 111 ? 12.024 -2.058 22.885 1.00 53.88 111 VAL A N 1
ATOM 904 C CA . VAL A 1 111 ? 12.896 -2.165 24.053 1.00 53.88 111 VAL A CA 1
ATOM 905 C C . VAL A 1 111 ? 12.084 -2.849 25.147 1.00 53.88 111 VAL A C 1
ATOM 907 O O . VAL A 1 111 ? 11.262 -2.217 25.805 1.00 53.88 111 VAL A O 1
ATOM 910 N N . THR A 1 112 ? 12.307 -4.146 25.342 1.00 49.03 112 THR A N 1
ATOM 911 C CA . THR A 1 112 ? 11.898 -4.840 26.563 1.00 49.03 112 THR A CA 1
ATOM 912 C C . THR A 1 112 ? 12.614 -4.169 27.727 1.00 49.03 112 THR A C 1
ATOM 914 O O . THR A 1 112 ? 13.839 -4.263 27.841 1.00 49.03 112 THR A O 1
ATOM 917 N N . VAL A 1 113 ? 11.865 -3.451 28.565 1.00 52.94 113 VAL A N 1
ATOM 918 C CA . VAL A 1 113 ? 12.363 -3.006 29.869 1.00 52.94 113 VAL A CA 1
ATOM 919 C C . VAL A 1 113 ? 12.802 -4.273 30.611 1.00 52.94 113 VAL A C 1
ATOM 921 O O . VAL A 1 113 ? 12.003 -5.209 30.672 1.00 52.94 113 VAL A O 1
ATOM 924 N N . PRO A 1 114 ? 14.044 -4.362 31.121 1.00 47.53 114 PRO A N 1
ATOM 925 C CA . PRO A 1 114 ? 14.424 -5.479 31.971 1.00 47.53 114 PRO A CA 1
ATOM 926 C C . PRO A 1 114 ? 13.433 -5.533 33.133 1.00 47.53 114 PRO A C 1
ATOM 928 O O . PRO A 1 114 ? 13.251 -4.528 33.824 1.00 47.53 114 PRO A O 1
ATOM 931 N N . GLU A 1 115 ? 12.770 -6.675 33.324 1.00 50.91 115 GLU A N 1
ATOM 932 C CA . GLU A 1 115 ? 12.076 -6.943 34.579 1.00 50.91 115 GLU A CA 1
ATOM 933 C C . GLU A 1 115 ? 13.075 -6.680 35.706 1.00 50.91 115 GLU A C 1
ATOM 935 O O . GLU A 1 115 ? 14.227 -7.114 35.624 1.00 50.91 115 GLU A O 1
ATOM 940 N N . ASN A 1 116 ? 12.652 -5.873 36.683 1.00 53.94 116 ASN A N 1
ATOM 941 C CA . ASN A 1 116 ? 13.442 -5.486 37.844 1.00 53.94 116 ASN A CA 1
ATOM 942 C C . ASN A 1 116 ? 14.327 -6.649 38.299 1.00 53.94 116 ASN A C 1
ATOM 944 O O . ASN A 1 116 ? 13.820 -7.690 38.712 1.00 53.94 116 ASN A O 1
ATOM 948 N N . ILE A 1 117 ? 15.645 -6.452 38.251 1.00 57.59 117 ILE A N 1
ATOM 949 C CA . ILE A 1 117 ? 16.550 -7.256 39.061 1.00 57.59 117 ILE A CA 1
ATOM 950 C C . ILE A 1 117 ? 16.162 -6.895 40.492 1.00 57.59 117 ILE A C 1
ATOM 952 O O . ILE A 1 117 ? 16.411 -5.769 40.930 1.00 57.59 117 ILE A O 1
ATOM 956 N N . GLU A 1 118 ? 15.444 -7.798 41.159 1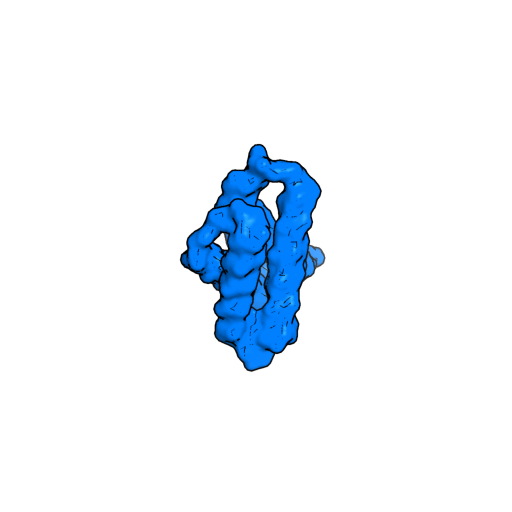.00 52.75 118 GLU A N 1
ATOM 957 C CA . GLU A 1 118 ? 15.196 -7.703 42.589 1.00 52.75 118 GLU A CA 1
ATOM 958 C C . GLU A 1 118 ? 16.545 -7.464 43.266 1.00 52.75 118 GLU A C 1
ATOM 960 O O . GLU A 1 118 ? 17.505 -8.217 43.101 1.00 52.75 118 GLU A O 1
ATOM 965 N N . SER A 1 119 ? 16.629 -6.323 43.937 1.00 53.16 119 SER A N 1
ATOM 966 C CA . SER A 1 119 ? 17.739 -5.956 44.793 1.00 53.16 119 SER A CA 1
ATOM 967 C C . SER A 1 119 ? 17.759 -6.906 45.987 1.00 53.16 119 SER A C 1
ATOM 969 O O . SER A 1 119 ? 16.925 -6.754 46.883 1.00 53.16 119 SER A O 1
ATOM 971 N N . GLU A 1 120 ? 18.697 -7.851 45.985 1.00 49.59 120 GLU A N 1
ATOM 972 C CA . GLU A 1 120 ? 19.225 -8.473 47.206 1.00 49.59 120 GLU A CA 1
ATOM 973 C C . GLU A 1 120 ? 20.452 -7.706 47.713 1.00 49.59 120 GLU A C 1
ATOM 975 O O . GLU A 1 120 ? 21.331 -7.355 46.888 1.00 49.59 120 GLU A O 1
#

Radius of gyration: 16.91 Å; chains: 1; bounding box: 38×24×64 Å